Protein AF-A0A822HHD4-F1 (afdb_monomer_lite)

Foldseek 3Di:
DPPVVVVVLVVVLVVCVVVVNLVVSLVSDPDPVVNVVSVVVVPPPD

Structure (mmCIF, N/CA/C/O b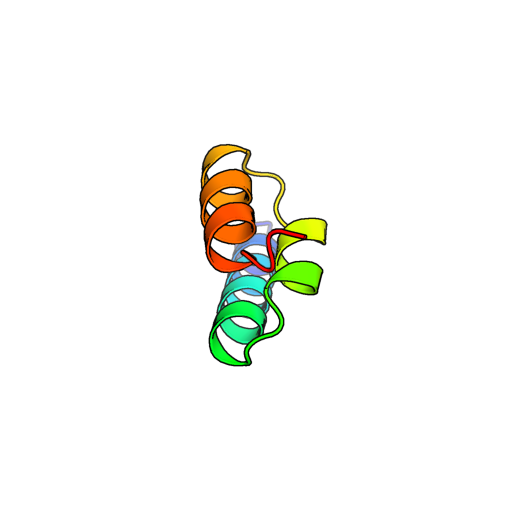ackbone):
data_AF-A0A822HHD4-F1
#
_entry.id   AF-A0A822HHD4-F1
#
loop_
_atom_site.group_PDB
_atom_site.id
_atom_site.type_symbol
_atom_site.label_atom_id
_atom_site.label_alt_id
_atom_site.label_comp_id
_atom_site.label_asym_id
_atom_site.label_entity_id
_atom_site.label_seq_id
_atom_site.pdbx_PDB_ins_code
_atom_site.Cartn_x
_atom_site.Cartn_y
_atom_site.Cartn_z
_atom_site.occupancy
_atom_site.B_iso_or_equiv
_atom_site.auth_seq_id
_atom_site.auth_comp_id
_atom_site.auth_asym_id
_atom_site.auth_atom_id
_atom_site.pdbx_PDB_model_num
ATOM 1 N N . MET A 1 1 ? -10.048 3.730 19.270 1.00 51.44 1 MET A N 1
ATOM 2 C CA . MET A 1 1 ? -10.641 3.082 18.081 1.00 51.44 1 MET A CA 1
ATOM 3 C C . MET A 1 1 ? -9.715 3.289 16.872 1.00 51.44 1 MET A C 1
ATOM 5 O O . MET A 1 1 ? -10.085 4.000 15.967 1.00 51.44 1 MET A O 1
ATOM 9 N N . VAL A 1 2 ? -8.493 2.722 16.890 1.00 56.56 2 VAL A N 1
ATOM 10 C CA . VAL A 1 2 ? -7.383 3.039 15.935 1.00 56.56 2 VAL A CA 1
ATOM 11 C C . VAL A 1 2 ? -6.942 1.819 15.096 1.00 56.56 2 VAL A C 1
ATOM 13 O O . VAL A 1 2 ? -6.086 1.893 14.219 1.00 56.56 2 VAL A O 1
ATOM 16 N N . ARG A 1 3 ? -7.523 0.637 15.343 1.00 63.81 3 ARG A N 1
ATOM 17 C CA . ARG A 1 3 ? -7.100 -0.608 14.673 1.00 63.81 3 ARG A CA 1
ATOM 18 C C . ARG A 1 3 ? -7.660 -0.745 13.253 1.00 63.81 3 ARG A C 1
ATOM 20 O O . ARG A 1 3 ? -6.978 -1.295 12.395 1.00 63.81 3 ARG A O 1
ATOM 27 N N . THR A 1 4 ? -8.864 -0.226 13.007 1.00 73.06 4 THR A N 1
ATOM 28 C CA . THR A 1 4 ? -9.577 -0.389 11.730 1.00 73.06 4 THR A CA 1
ATOM 29 C C . THR A 1 4 ? -8.973 0.463 10.619 1.00 73.06 4 THR A C 1
ATOM 31 O O . THR A 1 4 ? -8.717 -0.049 9.541 1.00 73.06 4 THR A O 1
ATOM 34 N N . GLU A 1 5 ? -8.658 1.728 10.883 1.00 76.50 5 GLU A N 1
ATOM 35 C CA . GLU A 1 5 ? -8.024 2.644 9.921 1.00 76.50 5 GLU A CA 1
ATOM 36 C C . GLU A 1 5 ? -6.662 2.136 9.415 1.00 76.50 5 GLU A C 1
ATOM 38 O O . GLU A 1 5 ? -6.396 2.148 8.212 1.00 76.50 5 GLU A O 1
ATOM 43 N N . LYS A 1 6 ? -5.829 1.578 10.307 1.00 80.94 6 LYS A N 1
ATOM 44 C CA . LYS A 1 6 ? -4.556 0.945 9.926 1.00 80.94 6 LYS A CA 1
ATOM 45 C C . LYS A 1 6 ? -4.776 -0.303 9.068 1.00 80.94 6 LYS A C 1
ATOM 47 O O . LYS A 1 6 ? -4.027 -0.526 8.119 1.00 80.94 6 LYS A O 1
ATOM 52 N N . LEU A 1 7 ? -5.787 -1.108 9.397 1.00 84.88 7 LEU A N 1
ATOM 53 C CA . LEU A 1 7 ? -6.134 -2.309 8.639 1.00 84.88 7 LEU A CA 1
ATOM 54 C C . LEU A 1 7 ? -6.645 -1.953 7.236 1.00 84.88 7 LEU A C 1
ATOM 56 O O . LEU A 1 7 ? -6.183 -2.530 6.258 1.00 84.88 7 LEU A O 1
ATOM 60 N N . VAL A 1 8 ? -7.533 -0.962 7.128 1.00 85.25 8 VAL A N 1
ATOM 61 C CA . VAL A 1 8 ? -8.063 -0.469 5.848 1.00 85.25 8 VAL A CA 1
ATOM 62 C C . VAL A 1 8 ? -6.935 0.072 4.968 1.00 85.25 8 VAL A C 1
ATOM 64 O O . VAL A 1 8 ? -6.848 -0.308 3.803 1.00 85.25 8 VAL A O 1
ATOM 67 N N . GLY A 1 9 ? -6.010 0.862 5.527 1.00 85.19 9 GLY A N 1
ATOM 68 C CA . GLY A 1 9 ? -4.833 1.333 4.790 1.00 85.19 9 GLY A CA 1
ATOM 69 C C . GLY A 1 9 ? -3.971 0.186 4.248 1.00 85.19 9 GLY A C 1
ATOM 70 O O . GLY A 1 9 ? -3.555 0.218 3.094 1.00 85.19 9 GLY A O 1
ATOM 71 N N . GLN A 1 10 ? -3.760 -0.872 5.039 1.00 84.81 10 GLN A N 1
ATOM 72 C CA . GLN A 1 10 ? -3.015 -2.056 4.591 1.00 84.81 10 GLN A CA 1
ATOM 73 C C . GLN A 1 10 ? -3.741 -2.845 3.492 1.00 84.81 10 GLN A C 1
ATOM 75 O O . GLN A 1 10 ? -3.087 -3.327 2.569 1.00 84.81 10 GLN A O 1
ATOM 80 N N . ILE A 1 11 ? -5.071 -2.955 3.558 1.00 86.69 11 ILE A N 1
ATOM 81 C CA . ILE A 1 11 ? -5.873 -3.635 2.529 1.00 86.69 11 ILE A CA 1
ATOM 82 C C . ILE A 1 11 ? -5.824 -2.865 1.204 1.00 86.69 11 ILE A C 1
ATOM 84 O O . ILE A 1 11 ? -5.668 -3.483 0.154 1.00 86.69 11 ILE A O 1
ATOM 88 N N . ILE A 1 12 ? -5.910 -1.532 1.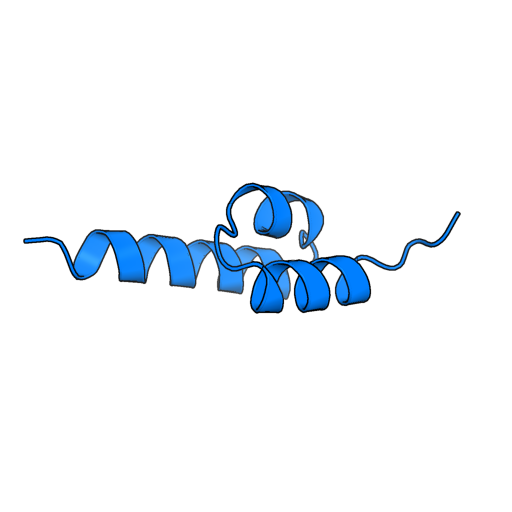242 1.00 87.62 12 ILE A N 1
ATOM 89 C CA . ILE A 1 12 ? -5.831 -0.688 0.040 1.00 87.62 12 ILE A CA 1
ATOM 90 C C . ILE A 1 12 ? -4.461 -0.833 -0.634 1.00 87.62 12 ILE A C 1
ATOM 92 O O . ILE A 1 12 ? -4.398 -1.042 -1.843 1.00 87.62 12 ILE A O 1
ATOM 96 N N . ILE A 1 13 ? -3.373 -0.800 0.144 1.00 86.19 13 ILE A N 1
ATOM 97 C CA . ILE A 1 13 ? -2.008 -1.018 -0.364 1.00 86.19 13 ILE A CA 1
ATOM 98 C C . ILE A 1 13 ? -1.900 -2.395 -1.041 1.00 86.19 13 ILE A C 1
ATOM 100 O O . ILE A 1 13 ? -1.449 -2.484 -2.180 1.00 86.19 13 ILE A O 1
ATOM 104 N N . ALA A 1 14 ? -2.394 -3.455 -0.391 1.00 84.56 14 ALA A N 1
ATOM 105 C CA . ALA A 1 14 ? -2.379 -4.809 -0.948 1.00 84.56 14 ALA A CA 1
ATOM 106 C C . ALA A 1 14 ? -3.243 -4.954 -2.215 1.00 84.56 14 ALA A C 1
ATOM 108 O O . ALA A 1 14 ? -2.907 -5.721 -3.120 1.00 84.56 14 ALA A O 1
ATOM 109 N N . TYR A 1 15 ? -4.361 -4.230 -2.295 1.00 87.25 15 TYR A N 1
ATOM 110 C CA . TYR A 1 15 ? -5.219 -4.216 -3.478 1.00 87.25 15 TYR A CA 1
ATOM 111 C C . TYR A 1 15 ? -4.533 -3.537 -4.670 1.00 87.25 15 TYR A C 1
ATOM 113 O O . TYR A 1 15 ? -4.559 -4.082 -5.773 1.00 87.25 15 TYR A O 1
ATOM 121 N N . LEU A 1 16 ? -3.877 -2.395 -4.444 1.00 86.94 16 LEU A N 1
ATOM 122 C CA . LEU A 1 16 ? -3.124 -1.671 -5.474 1.00 86.94 16 LEU A CA 1
ATOM 123 C C . LEU A 1 16 ? -1.947 -2.497 -6.011 1.00 86.94 16 LEU A C 1
ATOM 125 O O . LEU A 1 16 ? -1.758 -2.563 -7.224 1.00 86.94 16 LEU A O 1
ATOM 129 N N . GLN A 1 17 ? -1.235 -3.210 -5.131 1.00 82.19 17 GLN A N 1
ATOM 130 C CA . GLN A 1 17 ? -0.183 -4.159 -5.516 1.00 82.19 17 GLN A CA 1
ATOM 131 C C . GLN A 1 17 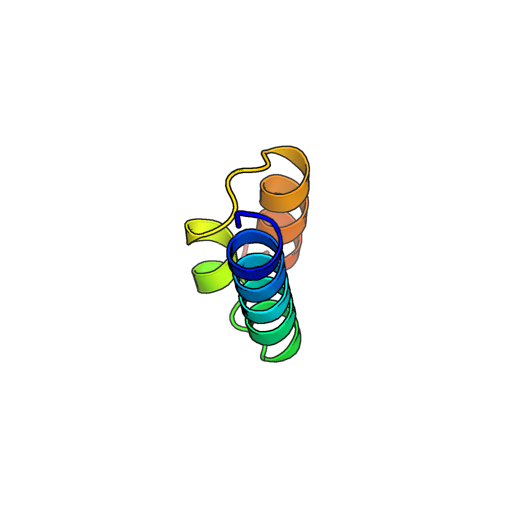? -0.709 -5.256 -6.453 1.00 82.19 17 GLN A C 1
ATOM 133 O O . GLN A 1 17 ? -0.155 -5.482 -7.524 1.00 82.19 17 GLN A O 1
ATOM 138 N N . LYS A 1 18 ? -1.834 -5.898 -6.103 1.00 84.12 18 LYS A N 1
ATOM 139 C CA . LYS A 1 18 ? -2.447 -6.959 -6.928 1.00 84.12 18 LYS A CA 1
ATOM 140 C C . LYS A 1 18 ? -3.001 -6.471 -8.267 1.00 84.12 18 LYS A C 1
ATOM 142 O O . LYS A 1 18 ? -3.158 -7.272 -9.182 1.00 84.12 18 LYS A O 1
ATOM 147 N N . LYS A 1 19 ? -3.360 -5.190 -8.363 1.00 83.81 19 LYS A N 1
ATOM 148 C CA . LYS A 1 19 ? -3.905 -4.562 -9.575 1.00 83.81 19 LYS A CA 1
ATOM 149 C C . LYS A 1 19 ? -2.825 -3.999 -10.509 1.00 83.81 19 LYS A C 1
ATOM 151 O O . LYS A 1 19 ? -3.199 -3.386 -11.502 1.00 83.81 19 LYS A O 1
ATOM 156 N N . SER A 1 20 ? -1.541 -4.219 -10.209 1.00 80.88 20 SER A N 1
ATOM 157 C CA . SER A 1 20 ? -0.401 -3.676 -10.962 1.00 80.88 20 SER A CA 1
ATOM 158 C C . SER A 1 20 ? -0.290 -2.146 -10.908 1.00 80.88 20 S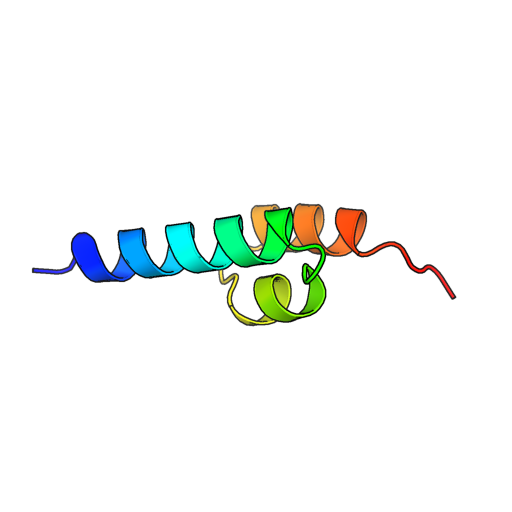ER A C 1
ATOM 160 O O . SER A 1 20 ? 0.184 -1.537 -11.857 1.00 80.88 20 SER A O 1
ATOM 162 N N . TYR A 1 21 ? -0.669 -1.530 -9.778 1.00 83.88 21 TYR A N 1
ATOM 163 C CA . TYR A 1 21 ? -0.392 -0.113 -9.477 1.00 83.88 21 TYR A CA 1
ATOM 164 C C . TYR A 1 21 ? 0.522 0.053 -8.244 1.00 83.88 21 TYR A C 1
ATOM 166 O O . TYR A 1 21 ? 0.132 0.690 -7.253 1.00 83.88 21 TYR A O 1
ATOM 174 N N . PRO A 1 22 ? 1.728 -0.546 -8.247 1.00 81.75 22 PRO A N 1
ATOM 175 C CA . PRO A 1 22 ? 2.640 -0.495 -7.106 1.00 81.75 22 PRO A CA 1
ATOM 176 C C . PRO A 1 22 ? 3.195 0.918 -6.847 1.00 81.75 22 PRO A C 1
ATOM 178 O O . PRO A 1 22 ? 3.466 1.257 -5.696 1.00 81.75 22 PRO A O 1
ATOM 181 N N . GLU A 1 23 ? 3.254 1.783 -7.865 1.00 82.50 23 GLU A N 1
ATOM 182 C CA . GLU A 1 23 ? 3.672 3.191 -7.747 1.00 82.50 23 GLU A CA 1
ATOM 183 C C . GLU A 1 23 ? 2.768 3.990 -6.793 1.00 82.50 23 GLU A C 1
ATOM 185 O O . GLU A 1 23 ? 3.234 4.718 -5.918 1.00 82.50 23 GLU A O 1
ATOM 190 N N . ILE A 1 24 ? 1.454 3.773 -6.886 1.00 83.75 24 ILE A N 1
ATOM 191 C CA . ILE A 1 24 ? 0.458 4.418 -6.034 1.00 83.75 24 ILE A CA 1
ATOM 192 C C . ILE A 1 24 ? 0.574 3.845 -4.621 1.00 83.75 24 ILE A C 1
ATOM 194 O O . ILE A 1 24 ? 0.547 4.591 -3.645 1.00 83.75 24 ILE A O 1
ATOM 198 N N . ALA A 1 25 ? 0.759 2.527 -4.496 1.00 86.94 25 ALA A N 1
ATOM 199 C CA . ALA A 1 25 ? 0.957 1.866 -3.208 1.00 86.94 25 ALA A CA 1
ATOM 200 C C . ALA A 1 25 ? 2.207 2.385 -2.468 1.00 86.94 25 ALA A C 1
ATOM 202 O O . ALA A 1 25 ? 2.167 2.551 -1.244 1.00 86.94 25 ALA A O 1
ATOM 203 N N . LEU A 1 26 ? 3.283 2.696 -3.199 1.00 83.88 26 LEU A N 1
ATOM 204 C CA . LEU A 1 26 ? 4.537 3.225 -2.660 1.00 83.88 26 LEU A CA 1
ATOM 205 C C . LEU A 1 26 ? 4.345 4.583 -1.965 1.00 83.88 26 LEU A C 1
ATOM 207 O O . LEU A 1 26 ? 4.886 4.788 -0.879 1.00 83.88 26 LEU A O 1
ATOM 211 N N . HIS A 1 27 ? 3.507 5.469 -2.516 1.00 83.88 27 HIS A N 1
ATOM 212 C CA . HIS A 1 27 ? 3.200 6.772 -1.908 1.00 83.88 27 HIS A CA 1
ATOM 213 C C . HIS A 1 27 ? 2.509 6.672 -0.539 1.00 83.88 27 HIS A C 1
ATOM 215 O O . HIS A 1 27 ? 2.633 7.578 0.287 1.00 83.88 27 HIS A O 1
ATOM 221 N N . PHE A 1 28 ? 1.787 5.580 -0.278 1.00 81.94 28 PHE A N 1
ATOM 222 C CA . PHE A 1 28 ? 1.036 5.391 0.968 1.00 81.94 28 PHE A CA 1
ATOM 223 C C . PHE A 1 28 ? 1.778 4.547 2.011 1.00 81.94 28 PHE A C 1
ATOM 225 O O . PHE A 1 28 ? 1.346 4.467 3.169 1.00 81.94 28 PHE A O 1
ATOM 232 N N . VAL A 1 29 ? 2.907 3.932 1.648 1.00 84.00 29 VAL A N 1
ATOM 233 C CA . VAL A 1 29 ? 3.706 3.131 2.573 1.00 84.00 29 VAL A CA 1
ATOM 234 C C . VAL A 1 29 ? 4.611 4.016 3.427 1.00 84.00 29 VAL A C 1
ATOM 236 O O . VAL A 1 29 ? 5.538 4.663 2.962 1.00 84.00 29 VAL A O 1
ATOM 239 N N . LYS A 1 30 ? 4.362 3.986 4.740 1.00 78.94 30 LYS A N 1
ATOM 240 C CA . LYS A 1 30 ? 5.213 4.640 5.752 1.00 78.94 30 LYS A CA 1
ATOM 241 C C . LYS A 1 30 ? 6.368 3.756 6.235 1.00 78.94 30 LYS A C 1
ATOM 243 O O . LYS A 1 30 ? 7.288 4.241 6.885 1.00 78.94 30 LYS A O 1
ATOM 248 N N . ASP A 1 31 ? 6.291 2.454 5.974 1.00 83.00 31 ASP A N 1
ATOM 249 C CA . ASP A 1 31 ? 7.261 1.465 6.436 1.00 83.00 31 ASP A CA 1
ATOM 250 C C . ASP A 1 31 ? 8.374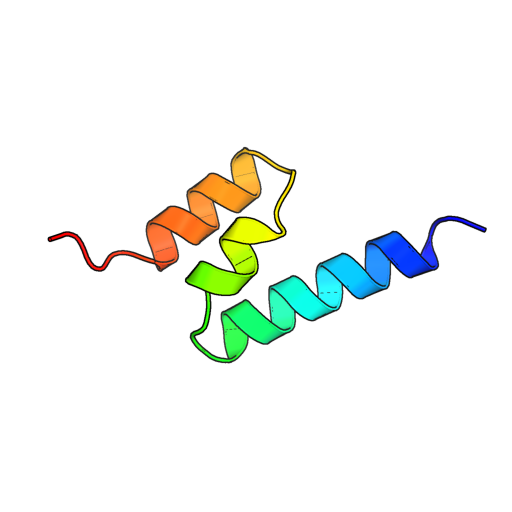 1.292 5.398 1.00 83.00 31 ASP A C 1
ATOM 252 O O . ASP A 1 31 ? 8.132 0.805 4.294 1.00 83.00 31 ASP A O 1
ATOM 256 N N . LYS A 1 32 ? 9.597 1.696 5.750 1.00 73.81 32 LYS A N 1
ATOM 257 C CA . LYS A 1 32 ? 10.732 1.726 4.817 1.00 73.81 32 LYS A CA 1
ATOM 258 C C . LYS A 1 32 ? 11.066 0.352 4.225 1.00 73.81 32 LYS A C 1
ATOM 260 O O . LYS A 1 32 ? 11.444 0.290 3.061 1.00 73.81 32 LYS A O 1
ATOM 265 N N . ASN A 1 33 ? 10.880 -0.739 4.974 1.00 77.44 33 ASN A N 1
ATOM 266 C CA . ASN A 1 33 ? 11.147 -2.090 4.464 1.00 77.44 33 ASN A CA 1
ATOM 267 C C . ASN A 1 33 ? 10.112 -2.513 3.415 1.00 77.44 33 ASN A C 1
ATOM 269 O O . ASN A 1 33 ? 10.467 -3.063 2.376 1.00 77.44 33 ASN A O 1
ATOM 273 N N . LYS A 1 34 ? 8.828 -2.216 3.656 1.00 75.88 34 LYS A N 1
ATOM 274 C CA . LYS A 1 34 ? 7.766 -2.492 2.674 1.00 75.88 34 LYS A CA 1
ATOM 275 C C . LYS A 1 34 ? 7.869 -1.585 1.453 1.00 75.88 34 LYS A C 1
ATOM 277 O O . LYS A 1 34 ? 7.560 -2.029 0.355 1.00 75.88 34 LYS A O 1
ATOM 282 N N . GLY A 1 35 ? 8.306 -0.342 1.650 1.00 76.94 35 GLY A N 1
ATOM 283 C CA . GLY A 1 35 ? 8.516 0.620 0.573 1.00 76.94 35 GLY A CA 1
ATOM 284 C C . GLY A 1 35 ? 9.643 0.180 -0.352 1.00 76.94 35 GLY A C 1
ATOM 285 O O . GLY A 1 35 ? 9.487 0.247 -1.561 1.00 76.94 35 GLY A O 1
ATOM 286 N N . PHE A 1 36 ? 10.733 -0.356 0.202 1.00 75.56 36 PHE A N 1
ATOM 287 C CA . PHE A 1 36 ? 11.825 -0.907 -0.598 1.00 75.56 36 PHE A CA 1
ATOM 288 C C . PHE A 1 36 ? 11.387 -2.124 -1.424 1.00 75.56 36 PHE A C 1
ATOM 290 O O . PHE A 1 36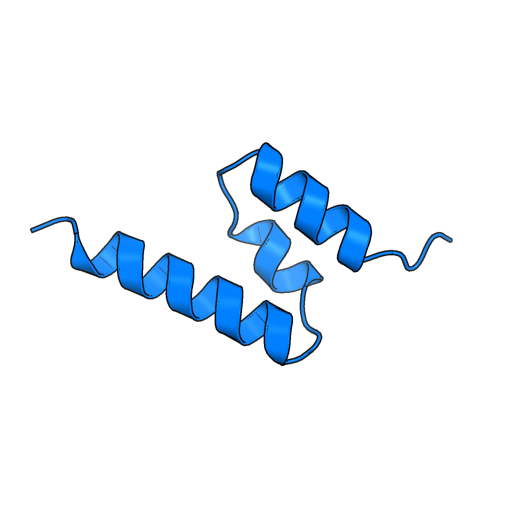 ? 11.660 -2.173 -2.616 1.00 75.56 36 PHE A O 1
ATOM 297 N N . GLY A 1 37 ? 10.645 -3.063 -0.824 1.00 79.81 37 GLY A N 1
ATOM 298 C CA . GLY A 1 37 ? 10.085 -4.200 -1.563 1.00 79.81 37 GLY A CA 1
ATOM 299 C C . GLY A 1 37 ? 9.144 -3.762 -2.690 1.00 79.81 37 GLY A C 1
ATOM 300 O O . GLY A 1 37 ? 9.268 -4.241 -3.805 1.00 79.81 37 GLY A O 1
ATOM 301 N N . LEU A 1 38 ? 8.263 -2.793 -2.426 1.00 76.44 38 LEU A N 1
ATOM 302 C CA . LEU A 1 38 ? 7.388 -2.190 -3.438 1.00 76.44 38 LEU A CA 1
ATOM 303 C C . LEU A 1 38 ? 8.153 -1.487 -4.560 1.00 76.44 38 LEU A C 1
ATOM 305 O O . LEU A 1 38 ? 7.777 -1.613 -5.716 1.00 76.44 38 LEU A O 1
ATOM 309 N N . ALA A 1 39 ? 9.201 -0.739 -4.217 1.00 73.12 39 ALA A N 1
ATOM 310 C CA . ALA A 1 39 ? 10.038 -0.047 -5.189 1.00 73.12 39 ALA A CA 1
ATOM 311 C C . ALA A 1 39 ? 10.806 -1.033 -6.082 1.00 73.12 39 ALA A C 1
ATOM 313 O O . ALA A 1 39 ? 11.001 -0.745 -7.256 1.00 73.12 39 ALA A O 1
ATOM 314 N N . LEU A 1 40 ? 11.183 -2.198 -5.544 1.00 74.75 40 LEU A N 1
ATOM 315 C CA . LEU A 1 40 ? 11.767 -3.295 -6.314 1.00 74.75 40 LEU A CA 1
ATOM 316 C C . LEU A 1 40 ? 10.733 -3.929 -7.259 1.00 74.75 40 LEU A C 1
ATOM 318 O O . LEU A 1 40 ? 11.003 -4.124 -8.434 1.00 74.75 40 LEU A O 1
ATOM 322 N N . GLU A 1 41 ? 9.505 -4.176 -6.790 1.00 73.88 41 GLU A N 1
ATOM 323 C CA . GLU A 1 41 ? 8.427 -4.670 -7.668 1.00 73.88 41 GLU A CA 1
ATOM 324 C C . GLU A 1 41 ? 8.006 -3.645 -8.738 1.00 73.88 41 GLU A C 1
ATOM 326 O O . GLU A 1 41 ? 7.430 -4.013 -9.760 1.00 73.88 41 GLU A O 1
ATOM 331 N N . CYS A 1 42 ? 8.306 -2.362 -8.516 1.00 71.12 42 CYS A N 1
ATOM 332 C CA . CYS A 1 42 ? 8.135 -1.280 -9.479 1.00 71.12 42 CYS A CA 1
ATOM 333 C C . CYS A 1 42 ? 9.225 -1.217 -10.563 1.00 71.12 42 CYS A C 1
ATOM 335 O O . CYS A 1 42 ? 9.127 -0.276 -11.344 1.00 71.12 42 CYS A O 1
ATOM 337 N N . GLU A 1 43 ? 10.225 -2.119 -10.633 1.00 57.84 43 GLU A N 1
ATOM 338 C CA . GLU A 1 43 ? 11.311 -2.127 -11.645 1.00 57.84 43 GLU A CA 1
ATOM 339 C C . GLU A 1 43 ? 10.799 -2.057 -13.110 1.00 57.84 43 GLU A C 1
ATOM 341 O O . GLU A 1 43 ? 10.787 -3.028 -13.861 1.00 57.84 43 GLU A O 1
ATOM 346 N N . ASN A 1 44 ? 10.412 -0.855 -13.536 1.00 53.41 44 ASN A N 1
ATOM 347 C CA . ASN A 1 44 ? 10.884 -0.203 -14.741 1.00 53.41 44 ASN A CA 1
ATOM 348 C C . ASN A 1 44 ? 12.158 0.539 -14.320 1.00 53.41 44 ASN A C 1
ATOM 350 O O . ASN A 1 44 ? 12.095 1.671 -13.839 1.00 53.41 44 ASN A O 1
ATOM 354 N N . ILE A 1 45 ? 13.299 -0.146 -14.412 1.00 48.47 45 ILE A N 1
ATOM 355 C CA . ILE A 1 45 ? 14.604 0.512 -14.422 1.00 48.47 45 ILE A CA 1
ATOM 356 C C . ILE A 1 45 ? 14.740 1.123 -15.822 1.00 48.47 45 ILE A C 1
ATOM 358 O O . ILE A 1 45 ? 15.012 0.393 -16.775 1.00 48.47 45 ILE A O 1
ATOM 362 N N . ASP A 1 46 ? 14.482 2.419 -15.956 1.00 53.75 46 ASP A N 1
ATOM 363 C CA . ASP A 1 46 ? 15.129 3.229 -16.996 1.00 53.75 46 ASP A CA 1
ATOM 364 C C . ASP A 1 46 ? 16.334 3.932 -16.357 1.00 53.75 46 ASP A C 1
ATOM 366 O O . ASP A 1 46 ? 16.156 4.495 -15.247 1.00 53.75 46 ASP A O 1
#

Radius of gyration: 11.29 Å; chains: 1; bounding box: 26×14×35 Å

pLDDT: mean 77.16, std 10.47, range [48.47, 87.62]

Secondary structure (DSSP, 8-state):
--HHHHHHHHHHHHHHHHTT-HHHHHHH---HHHHHHHHHHT----

Sequence (46 aa):
MVRTEKLVGQIIIAYLQKKSYPEIALHFVKDKNKGFGLALECENID